Protein AF-A0AA35M688-F1 (afdb_monomer_lite)

Foldseek 3Di:
DDDDDDPPPPPDPDDDPPPDDDPDPPQDPLLEEAEDAEQVSLVSCLVRHQERNEEYEDEADYPDDHDNVNNPYYNYYYYYHHPDD

Organism: NCBI:txid1926264

Radius of gyration: 18.12 Å; chains: 1; bounding box: 58×44×28 Å

pLDDT: mean 71.7, std 17.99, range [37.47, 89.88]

Secondary structure (DSSP, 8-state):
------------SS-------SS------TTS-EEESSHHHHHHHHHH-SEE-S-EEEES---S----TT--EE-S-EEEE----

Sequence (85 aa):
MGRASVHASVSNRKGRCEIGSPAYALAIDCNGNFTITKESDAKDLRENCKIVGGDLIFGGDISENINLDGVEEVRGDWKHNPLSD

Structure (mmCIF, N/CA/C/O backbone):
data_AF-A0AA35M688-F1
#
_entry.id   AF-A0AA35M688-F1
#
loop_
_atom_site.group_PDB
_atom_site.id
_atom_site.type_symbol
_atom_site.label_atom_id
_atom_site.label_alt_id
_atom_site.label_comp_id
_atom_site.label_asym_id
_atom_site.label_entity_id
_atom_site.label_seq_id
_atom_site.pdbx_PDB_ins_code
_atom_site.Cartn_x
_atom_site.Cartn_y
_atom_site.Cartn_z
_atom_site.occupancy
_atom_site.B_iso_or_equiv
_atom_site.auth_seq_id
_atom_site.auth_comp_id
_atom_site.auth_asym_id
_atom_site.auth_atom_id
_atom_site.pdbx_PDB_model_num
ATOM 1 N N . MET A 1 1 ? -43.559 -28.216 -6.692 1.00 39.66 1 MET A N 1
ATOM 2 C CA . MET A 1 1 ? -42.838 -27.959 -7.961 1.00 39.66 1 MET A CA 1
ATOM 3 C C . MET A 1 1 ? -43.059 -26.484 -8.290 1.00 39.66 1 MET A C 1
ATOM 5 O O . MET A 1 1 ? -44.194 -26.113 -8.513 1.00 39.66 1 MET A O 1
ATOM 9 N N . GLY A 1 2 ? -42.138 -25.552 -8.066 1.00 49.59 2 GLY A N 1
ATOM 10 C CA . GLY A 1 2 ? -40.820 -25.446 -8.683 1.00 49.59 2 GLY A CA 1
ATOM 11 C C . GLY A 1 2 ? -40.909 -24.426 -9.822 1.00 49.59 2 GLY A C 1
ATOM 12 O O . GLY A 1 2 ? -41.567 -24.724 -10.811 1.00 49.59 2 GLY A O 1
ATOM 13 N N . ARG A 1 3 ? -40.294 -23.245 -9.652 1.00 46.81 3 ARG A N 1
ATOM 14 C CA . ARG A 1 3 ? -39.627 -22.425 -10.685 1.00 46.81 3 ARG A CA 1
ATOM 15 C C . ARG A 1 3 ? -39.063 -21.158 -10.037 1.00 46.81 3 ARG A C 1
ATOM 17 O O . ARG A 1 3 ? -39.798 -20.323 -9.526 1.00 46.81 3 ARG A O 1
ATOM 24 N N . ALA A 1 4 ? -37.736 -21.089 -10.025 1.00 51.38 4 ALA A N 1
ATOM 25 C CA . ALA A 1 4 ? -36.951 -19.949 -9.589 1.00 51.38 4 ALA A CA 1
ATOM 26 C C . ALA A 1 4 ? -37.154 -18.763 -10.543 1.00 51.38 4 ALA A C 1
ATOM 28 O O . ALA A 1 4 ? -37.104 -18.945 -11.761 1.00 51.38 4 ALA A O 1
ATOM 29 N N . SER A 1 5 ? -37.315 -17.560 -9.993 1.00 55.69 5 SER A N 1
ATOM 30 C CA . SER A 1 5 ? -37.073 -16.326 -10.739 1.00 55.69 5 SER A CA 1
ATOM 31 C C . SER A 1 5 ? -35.652 -15.874 -10.439 1.00 55.69 5 SER A C 1
ATOM 33 O O . SER A 1 5 ? -35.302 -15.549 -9.307 1.00 55.69 5 SER A O 1
ATOM 35 N N . VAL A 1 6 ? -34.823 -15.933 -11.474 1.00 45.66 6 VAL A N 1
ATOM 36 C CA . VAL A 1 6 ? -33.442 -15.463 -11.488 1.00 45.66 6 VAL A CA 1
ATOM 37 C C . VAL A 1 6 ? -33.413 -13.947 -11.304 1.00 45.66 6 VAL A C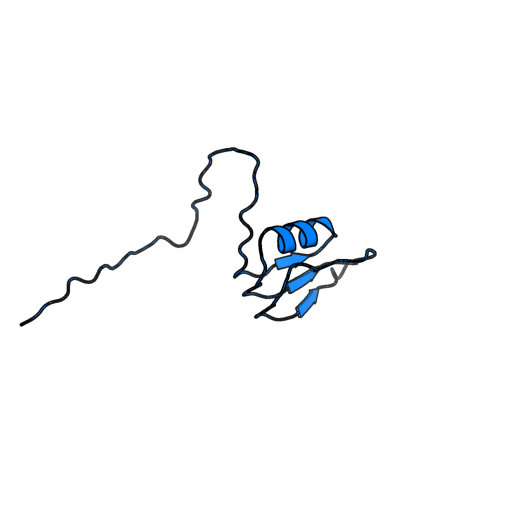 1
ATOM 39 O O . VAL A 1 6 ? -33.948 -13.199 -12.118 1.00 45.66 6 VAL A O 1
ATOM 42 N N . HIS A 1 7 ? -32.771 -13.486 -10.235 1.00 42.47 7 HIS A N 1
ATOM 43 C CA . HIS A 1 7 ? -32.383 -12.087 -10.102 1.00 42.47 7 HIS A CA 1
ATOM 44 C C . HIS A 1 7 ? -31.119 -11.893 -10.951 1.00 42.47 7 HIS A C 1
ATOM 46 O O . HIS A 1 7 ? -29.999 -12.091 -10.486 1.00 42.47 7 HIS A O 1
ATOM 52 N N . ALA A 1 8 ? -31.289 -11.585 -12.236 1.00 42.97 8 ALA A N 1
ATOM 53 C CA . ALA A 1 8 ? -30.186 -11.123 -13.065 1.00 42.97 8 ALA A CA 1
ATOM 54 C C . ALA A 1 8 ? -29.973 -9.633 -12.780 1.00 42.97 8 ALA A C 1
ATOM 56 O O . ALA A 1 8 ? -30.502 -8.770 -13.477 1.00 42.97 8 ALA A O 1
ATOM 57 N N . SER A 1 9 ? -29.211 -9.322 -11.732 1.00 53.44 9 SER A N 1
ATOM 58 C CA . SER A 1 9 ? -28.672 -7.978 -11.551 1.00 53.44 9 SER A CA 1
ATOM 59 C C . SER A 1 9 ? -27.599 -7.760 -12.614 1.00 53.44 9 SER A C 1
ATOM 61 O O . SER A 1 9 ? -26.421 -8.042 -12.398 1.00 53.44 9 SER A O 1
ATOM 63 N N . VAL A 1 10 ? -27.998 -7.270 -13.789 1.00 48.88 10 VAL A N 1
ATOM 64 C CA . VAL A 1 10 ? -27.069 -6.618 -14.718 1.00 48.88 10 VAL A CA 1
ATOM 65 C C . VAL A 1 10 ? -26.655 -5.302 -14.056 1.00 48.88 10 VAL A C 1
ATOM 67 O O . VAL A 1 10 ? -27.238 -4.252 -14.305 1.00 48.88 10 VAL A O 1
ATOM 70 N N . SER A 1 11 ? -25.685 -5.364 -13.139 1.00 46.97 11 SER A N 1
ATOM 71 C CA . SER A 1 11 ? -25.034 -4.166 -12.613 1.00 46.97 11 SER A CA 1
ATOM 72 C C 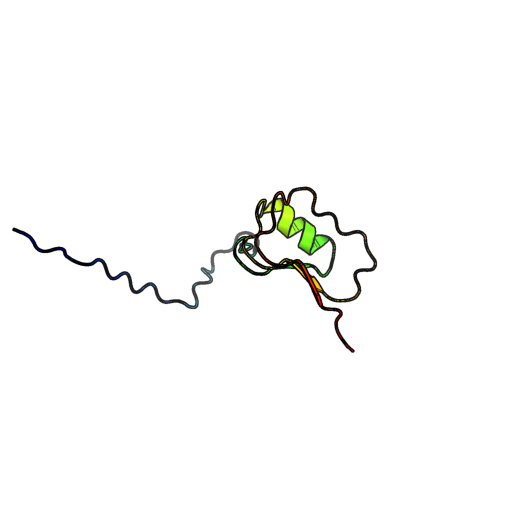. SER A 1 11 ? -23.969 -3.744 -13.618 1.00 46.97 11 SER A C 1
ATOM 74 O O . SER A 1 11 ? -22.976 -4.442 -13.841 1.00 46.97 11 SER A O 1
ATOM 76 N N . ASN A 1 12 ? -24.253 -2.637 -14.298 1.00 49.38 12 ASN A N 1
ATOM 77 C CA . ASN A 1 12 ? -23.417 -2.014 -15.310 1.00 49.38 12 ASN A CA 1
ATOM 78 C C . ASN A 1 12 ? -22.003 -1.744 -14.757 1.00 49.38 12 ASN A C 1
ATOM 80 O O . ASN A 1 12 ? -21.782 -0.826 -13.968 1.00 49.38 12 ASN A O 1
ATOM 84 N N . ARG A 1 13 ? -21.036 -2.561 -15.185 1.00 59.94 13 ARG A N 1
ATOM 85 C CA . ARG A 1 13 ? -19.599 -2.391 -14.947 1.00 59.94 13 ARG A CA 1
ATOM 86 C C . ARG A 1 13 ? -19.057 -1.225 -15.784 1.00 59.94 13 ARG A C 1
ATOM 88 O O . ARG A 1 13 ? -18.483 -1.464 -16.839 1.00 59.94 13 ARG A O 1
ATOM 95 N N . LYS A 1 14 ? -19.252 0.016 -15.328 1.00 55.97 14 LYS A N 1
ATOM 96 C CA . LYS A 1 14 ? -18.395 1.208 -15.546 1.00 55.97 14 LYS A CA 1
ATOM 97 C C . LYS A 1 14 ? -19.171 2.472 -15.172 1.00 55.97 14 LYS A C 1
ATOM 99 O O . LYS A 1 14 ? -20.231 2.728 -15.730 1.00 55.97 14 LYS A O 1
ATOM 104 N N . GLY A 1 15 ? -18.574 3.304 -14.319 1.00 48.31 15 GLY A N 1
ATOM 105 C CA . GLY A 1 15 ? -18.867 4.739 -14.295 1.00 48.31 15 GLY A CA 1
ATOM 106 C C . GLY A 1 15 ? -19.918 5.216 -13.297 1.00 48.31 15 GLY A C 1
ATOM 107 O O . GLY A 1 15 ? -20.859 5.894 -13.692 1.00 48.31 15 GLY A O 1
ATOM 108 N N . ARG A 1 16 ? -19.724 4.958 -12.000 1.00 39.50 16 ARG A N 1
ATOM 109 C CA . ARG A 1 16 ? -20.429 5.713 -10.955 1.00 39.50 16 ARG A CA 1
ATOM 110 C C . ARG A 1 16 ? -19.433 6.303 -9.960 1.00 39.50 16 ARG A C 1
ATOM 112 O O . ARG A 1 16 ? -19.302 5.832 -8.839 1.00 39.50 16 ARG A O 1
ATOM 119 N N . CYS A 1 17 ? -18.717 7.336 -10.400 1.00 43.19 17 CYS A N 1
ATOM 120 C CA . CYS A 1 17 ? -18.205 8.337 -9.472 1.00 43.19 17 CYS A CA 1
ATOM 121 C C . CYS A 1 17 ? -19.416 9.184 -9.052 1.00 43.19 17 CYS A C 1
ATOM 123 O O . CYS A 1 17 ? -19.855 10.053 -9.802 1.00 43.19 17 CYS A O 1
ATOM 125 N N . GLU A 1 18 ? -20.025 8.856 -7.913 1.00 47.09 18 GLU A N 1
ATOM 126 C CA . GLU A 1 18 ? -21.076 9.666 -7.287 1.00 47.09 18 GLU A CA 1
ATOM 127 C C . GLU A 1 18 ? -20.463 11.001 -6.841 1.00 47.09 18 GLU A C 1
ATOM 129 O O . GLU A 1 18 ? -19.597 11.033 -5.969 1.00 47.09 18 GLU A O 1
ATOM 134 N N . ILE A 1 19 ? -20.890 12.107 -7.452 1.00 52.47 19 ILE A N 1
ATOM 135 C CA . ILE A 1 19 ? -20.426 13.456 -7.118 1.00 52.47 19 ILE A CA 1
ATOM 136 C C . ILE A 1 19 ? -21.222 13.948 -5.905 1.00 52.47 19 ILE A C 1
ATOM 138 O O . ILE A 1 19 ? -22.310 14.503 -6.039 1.00 52.47 19 ILE A O 1
ATOM 142 N N . GLY A 1 20 ? -20.674 13.733 -4.714 1.00 37.47 20 GLY A N 1
ATOM 143 C CA . GLY A 1 20 ? -21.105 14.365 -3.473 1.00 37.47 20 GLY A CA 1
ATOM 144 C C . GLY A 1 20 ? -19.868 14.691 -2.651 1.00 37.47 20 GLY A C 1
ATOM 145 O O . GLY A 1 20 ? -19.307 13.804 -2.024 1.00 37.47 20 GLY A O 1
ATOM 146 N N . SER A 1 21 ? -19.407 15.941 -2.699 1.00 52.88 21 SER A N 1
ATOM 147 C CA . SER A 1 21 ? -18.231 16.392 -1.950 1.00 52.88 21 SER A CA 1
ATOM 148 C C . SER A 1 21 ? -18.516 16.393 -0.444 1.00 52.88 21 SER A C 1
ATOM 150 O O . SER A 1 21 ? -19.294 17.219 0.036 1.00 52.88 21 SER A O 1
ATOM 152 N N . PRO A 1 22 ? -17.820 15.535 0.311 1.00 39.56 22 PRO A N 1
ATOM 153 C CA . PRO A 1 22 ? -16.943 16.037 1.358 1.00 39.56 22 PRO A CA 1
ATOM 154 C C . PRO A 1 22 ? -15.542 15.452 1.140 1.00 39.56 22 PRO A C 1
ATOM 156 O O . PRO A 1 22 ? -15.403 14.241 1.110 1.00 39.56 22 PRO A O 1
ATOM 159 N N . ALA A 1 23 ? -14.540 16.320 0.933 1.00 41.31 23 ALA A N 1
ATOM 160 C CA . ALA A 1 23 ? -13.106 16.006 0.819 1.00 41.31 23 ALA A CA 1
ATOM 161 C C . ALA A 1 23 ? -12.794 14.656 0.142 1.00 41.31 23 ALA A C 1
ATOM 163 O O . ALA A 1 23 ? -12.752 13.642 0.822 1.00 41.31 23 ALA A O 1
ATOM 164 N N . TYR A 1 24 ? -12.578 14.656 -1.181 1.00 40.03 24 TYR A N 1
ATOM 165 C CA . TYR A 1 24 ? -12.246 13.484 -2.007 1.00 40.03 24 TYR A CA 1
ATOM 166 C C . TYR A 1 24 ? -11.182 12.561 -1.374 1.00 40.03 24 TYR A C 1
ATOM 168 O O . TYR A 1 24 ? -10.007 12.618 -1.722 1.00 40.03 24 TYR A O 1
ATOM 176 N N . ALA A 1 25 ? -11.603 11.666 -0.487 1.00 45.34 25 ALA A N 1
ATOM 177 C CA . ALA A 1 25 ? -10.931 10.414 -0.236 1.00 45.34 25 ALA A CA 1
ATOM 178 C C . ALA A 1 25 ? -11.282 9.561 -1.451 1.00 45.34 25 ALA A C 1
ATOM 180 O O . ALA A 1 25 ? -12.417 9.095 -1.589 1.00 45.34 25 ALA A O 1
ATOM 181 N N . LEU A 1 26 ? -10.350 9.447 -2.398 1.00 52.16 26 LEU A N 1
ATOM 182 C CA . LEU A 1 26 ? -10.437 8.408 -3.414 1.00 52.16 26 LEU A CA 1
ATOM 183 C C . LEU A 1 26 ? -10.578 7.101 -2.638 1.00 52.16 26 LEU A C 1
ATOM 185 O O . LEU A 1 26 ? -9.652 6.723 -1.929 1.00 52.16 26 LEU A O 1
ATOM 189 N N . ALA A 1 27 ? -11.761 6.484 -2.680 1.00 59.34 27 ALA A N 1
ATOM 190 C CA . ALA A 1 27 ? -11.990 5.220 -2.002 1.00 59.34 27 ALA A CA 1
ATOM 191 C C . ALA A 1 27 ? -10.949 4.235 -2.537 1.00 59.34 27 ALA A C 1
ATOM 193 O O . ALA A 1 27 ? -11.002 3.854 -3.708 1.00 59.34 27 ALA A O 1
ATOM 194 N N . ILE A 1 28 ? -9.955 3.917 -1.709 1.00 72.00 28 ILE A N 1
ATOM 195 C CA . ILE A 1 28 ? -8.864 3.042 -2.109 1.00 72.00 28 ILE A CA 1
ATOM 196 C C . ILE A 1 28 ? -9.465 1.657 -2.284 1.00 72.00 28 ILE A C 1
ATOM 198 O O . ILE A 1 28 ? -10.029 1.088 -1.348 1.00 72.00 28 ILE A O 1
ATOM 202 N N . ASP A 1 29 ? -9.381 1.125 -3.501 1.00 80.62 29 ASP A N 1
ATOM 203 C CA . ASP A 1 29 ? -9.809 -0.239 -3.764 1.00 80.62 29 ASP A CA 1
ATOM 204 C C . ASP A 1 29 ? -8.756 -1.198 -3.216 1.00 80.62 29 ASP A C 1
ATOM 206 O O . ASP A 1 29 ? -7.791 -1.546 -3.893 1.00 80.62 29 ASP A O 1
ATOM 210 N N . CYS A 1 30 ? -8.949 -1.636 -1.973 1.00 84.12 30 CYS A N 1
ATOM 211 C CA . CYS A 1 30 ? -8.031 -2.568 -1.328 1.00 84.12 30 CYS A CA 1
ATOM 212 C C . CYS A 1 30 ? -7.944 -3.912 -2.058 1.00 84.12 30 CYS A C 1
ATOM 214 O O . CYS A 1 30 ? -6.989 -4.636 -1.838 1.00 84.12 30 CYS A O 1
ATOM 216 N N . ASN A 1 31 ? -8.910 -4.276 -2.912 1.00 83.38 31 ASN A N 1
ATOM 217 C CA . ASN A 1 31 ? -8.849 -5.509 -3.706 1.00 83.38 31 ASN A CA 1
ATOM 218 C C . ASN A 1 31 ? -8.129 -5.337 -5.054 1.00 83.38 31 ASN A C 1
ATOM 220 O O . ASN A 1 31 ? -7.894 -6.330 -5.744 1.00 83.38 31 ASN A O 1
ATOM 224 N N . GLY A 1 32 ? -7.807 -4.101 -5.429 1.00 83.06 32 GLY A N 1
ATOM 225 C CA . GLY A 1 32 ? -7.159 -3.745 -6.680 1.00 83.06 32 GLY A CA 1
ATOM 226 C C . GLY A 1 32 ? -5.639 -3.729 -6.572 1.00 83.06 32 GLY A C 1
ATOM 227 O O . GLY A 1 32 ? -5.056 -4.016 -5.527 1.00 83.06 32 GLY A O 1
ATOM 228 N N . ASN A 1 33 ? -4.990 -3.397 -7.687 1.00 85.06 33 ASN A N 1
ATOM 229 C CA . ASN A 1 33 ? -3.562 -3.111 -7.693 1.00 85.06 33 ASN A CA 1
ATOM 230 C C . ASN A 1 33 ? -3.303 -1.702 -7.148 1.00 85.06 33 ASN A C 1
ATOM 232 O O . ASN A 1 33 ? -4.033 -0.759 -7.451 1.00 85.06 33 ASN A O 1
ATOM 236 N N . PHE A 1 34 ? -2.256 -1.565 -6.340 1.00 86.00 34 PHE A N 1
ATOM 237 C CA . PHE A 1 34 ? -1.902 -0.307 -5.700 1.00 86.00 34 PHE A CA 1
ATOM 238 C C . PHE A 1 34 ? -0.464 0.064 -6.033 1.00 86.00 34 PHE A C 1
ATOM 240 O O . PHE A 1 34 ? 0.450 -0.736 -5.830 1.00 86.00 34 PHE A O 1
ATOM 247 N N . THR A 1 35 ? -0.263 1.282 -6.531 1.00 88.56 35 THR A N 1
ATOM 248 C CA . THR A 1 35 ? 1.065 1.787 -6.878 1.00 88.56 35 THR A CA 1
ATOM 249 C C . THR A 1 35 ? 1.524 2.801 -5.841 1.00 88.56 35 THR A C 1
ATOM 251 O O . THR A 1 35 ? 0.871 3.823 -5.652 1.00 88.56 35 THR A O 1
ATOM 254 N N . ILE A 1 36 ? 2.659 2.537 -5.201 1.00 87.12 36 ILE A N 1
ATOM 255 C CA . ILE A 1 36 ? 3.315 3.437 -4.255 1.00 87.12 36 ILE A CA 1
ATOM 256 C C . ILE A 1 36 ? 4.460 4.138 -4.975 1.00 87.12 36 ILE A C 1
ATOM 258 O O . ILE A 1 36 ? 5.382 3.479 -5.453 1.00 87.12 36 ILE A O 1
ATOM 262 N N . THR A 1 37 ? 4.419 5.468 -5.023 1.00 86.81 37 THR A N 1
ATOM 263 C CA . THR A 1 37 ? 5.503 6.296 -5.582 1.00 86.81 37 THR A CA 1
ATOM 264 C C . THR A 1 37 ? 6.175 7.194 -4.543 1.00 86.81 37 THR A C 1
ATOM 266 O O . THR A 1 37 ? 7.262 7.707 -4.783 1.00 86.81 37 THR A O 1
ATOM 269 N N . LYS A 1 38 ? 5.537 7.380 -3.383 1.00 86.25 38 LYS A N 1
ATOM 270 C CA . LYS A 1 38 ? 5.958 8.271 -2.289 1.00 86.25 38 LYS A CA 1
ATOM 271 C C . LYS A 1 38 ? 5.304 7.846 -0.974 1.00 86.25 38 LYS A C 1
ATOM 273 O O . LYS A 1 38 ? 4.315 7.107 -0.988 1.00 86.25 38 LYS A O 1
ATOM 278 N N . GLU A 1 39 ? 5.798 8.343 0.160 1.00 85.38 39 GLU A N 1
ATOM 279 C CA . GLU A 1 39 ? 5.277 7.976 1.485 1.00 85.38 39 GLU A CA 1
ATOM 280 C C . GLU A 1 39 ? 3.779 8.276 1.632 1.00 85.38 39 GLU A C 1
ATOM 282 O O . GLU A 1 39 ? 3.064 7.500 2.264 1.00 85.38 39 GLU A O 1
ATOM 287 N N . SER A 1 40 ? 3.265 9.344 1.007 1.00 84.81 40 SER A N 1
ATOM 288 C CA . SER A 1 40 ? 1.834 9.668 1.092 1.00 84.81 40 SER A CA 1
ATOM 289 C C . SER A 1 40 ? 0.944 8.553 0.541 1.00 84.81 40 SER A C 1
ATOM 291 O O . SER A 1 40 ? -0.086 8.265 1.136 1.00 84.81 40 SER A O 1
ATOM 293 N N . ASP A 1 41 ? 1.363 7.881 -0.536 1.00 85.94 41 ASP A N 1
ATOM 294 C CA . ASP A 1 41 ? 0.572 6.805 -1.147 1.00 85.94 41 ASP A CA 1
ATOM 295 C C . ASP A 1 41 ? 0.524 5.585 -0.215 1.00 85.94 41 ASP A C 1
ATOM 297 O O . ASP A 1 41 ? -0.516 4.959 -0.023 1.00 85.94 41 ASP A O 1
ATOM 301 N N . ALA A 1 42 ? 1.653 5.269 0.425 1.00 85.31 42 ALA A N 1
ATOM 302 C CA . ALA A 1 42 ? 1.723 4.214 1.429 1.00 85.31 42 ALA A CA 1
ATOM 303 C C . ALA A 1 42 ? 0.938 4.566 2.698 1.00 85.31 42 ALA A C 1
ATOM 305 O O . ALA A 1 42 ? 0.322 3.686 3.302 1.00 85.31 42 ALA A O 1
ATOM 306 N N . LYS A 1 43 ? 0.919 5.849 3.087 1.00 86.69 43 LYS A N 1
ATOM 307 C CA . LYS A 1 43 ? 0.085 6.341 4.185 1.00 86.69 43 LYS A CA 1
ATOM 308 C C . LYS A 1 43 ? -1.397 6.136 3.879 1.00 86.69 43 LYS A C 1
ATOM 310 O O . LYS A 1 43 ? -2.114 5.600 4.720 1.00 86.69 43 LYS A O 1
ATOM 315 N N . ASP A 1 44 ? -1.825 6.528 2.689 1.00 83.88 44 ASP A N 1
ATOM 316 C CA . ASP A 1 44 ? -3.201 6.357 2.247 1.00 83.88 44 ASP A CA 1
ATOM 317 C C . ASP A 1 44 ? -3.578 4.864 2.256 1.00 83.88 44 ASP A C 1
ATOM 319 O O . ASP A 1 44 ? -4.630 4.490 2.784 1.00 83.88 44 ASP A O 1
ATOM 323 N N . LEU A 1 45 ? -2.681 3.987 1.787 1.00 84.69 45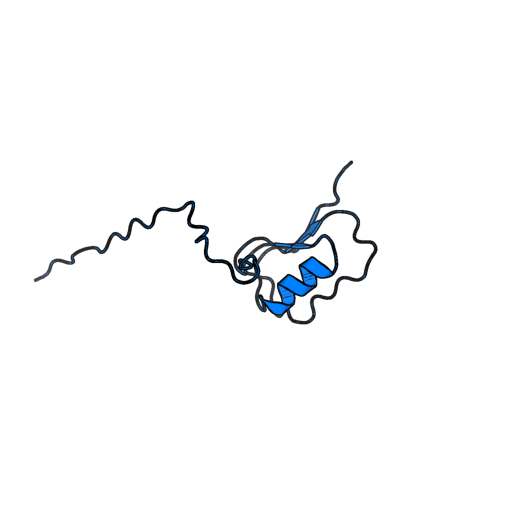 LEU A N 1
ATOM 324 C CA . LEU A 1 45 ? -2.884 2.539 1.817 1.00 84.69 45 LEU A CA 1
ATOM 325 C C . LEU A 1 45 ? -3.058 1.994 3.240 1.00 84.69 45 LEU A C 1
ATOM 327 O O . LEU A 1 45 ? -4.044 1.310 3.491 1.00 84.69 45 LEU A O 1
ATOM 331 N N . ARG A 1 46 ? -2.161 2.303 4.185 1.00 85.44 46 ARG A N 1
ATOM 332 C CA . ARG A 1 46 ? -2.254 1.780 5.567 1.00 85.44 46 ARG A CA 1
ATOM 333 C C . ARG A 1 46 ? -3.465 2.315 6.341 1.00 85.44 46 ARG A C 1
ATOM 335 O O . ARG A 1 46 ? -3.960 1.635 7.234 1.00 85.44 46 ARG A O 1
ATOM 342 N N . GLU A 1 47 ? -3.942 3.521 6.024 1.00 85.06 47 GLU A N 1
ATOM 343 C CA . GLU A 1 47 ? -5.114 4.115 6.686 1.00 85.06 47 GLU A CA 1
ATOM 344 C C . GLU A 1 47 ? -6.432 3.492 6.198 1.00 85.06 47 GLU A C 1
ATOM 346 O O . GLU A 1 47 ? -7.406 3.453 6.951 1.00 85.06 47 GLU A O 1
ATOM 351 N N . ASN A 1 48 ? -6.461 2.966 4.969 1.00 83.50 48 ASN A N 1
ATOM 352 C CA . ASN A 1 48 ? -7.682 2.447 4.345 1.00 83.50 48 ASN A CA 1
ATOM 353 C C . ASN A 1 48 ? -7.695 0.917 4.178 1.00 83.50 48 ASN A C 1
ATOM 355 O O . ASN A 1 48 ? -8.765 0.309 4.201 1.00 83.50 48 ASN A O 1
ATOM 359 N N . CYS A 1 49 ? -6.531 0.281 4.034 1.00 83.94 49 CYS A N 1
ATOM 360 C CA . CYS A 1 49 ? -6.389 -1.122 3.659 1.00 83.94 49 CYS A CA 1
ATOM 361 C C . CYS A 1 49 ? -5.435 -1.869 4.593 1.00 83.94 49 CYS A C 1
ATOM 363 O O . CYS A 1 49 ? -4.226 -1.661 4.579 1.00 83.94 49 CYS A O 1
ATOM 365 N N . LYS A 1 50 ? -5.984 -2.832 5.340 1.00 86.81 50 LYS A N 1
ATOM 366 C CA . LYS A 1 50 ? -5.179 -3.821 6.075 1.00 86.81 50 LYS A CA 1
ATOM 367 C C . LYS A 1 50 ? -4.735 -4.986 5.199 1.00 86.81 50 LYS A C 1
ATOM 369 O O . LYS A 1 50 ? -3.665 -5.541 5.399 1.00 86.81 50 LYS A O 1
ATOM 374 N N . ILE A 1 51 ? -5.572 -5.368 4.238 1.00 85.38 51 ILE A N 1
ATOM 375 C CA . ILE A 1 51 ? -5.319 -6.478 3.322 1.00 85.38 51 ILE A CA 1
ATOM 376 C C . ILE A 1 51 ? -5.406 -5.928 1.905 1.00 85.38 51 ILE A C 1
ATOM 378 O O . ILE A 1 51 ? -6.450 -5.397 1.521 1.00 85.38 51 ILE A O 1
ATOM 382 N N . VAL A 1 52 ? -4.331 -6.072 1.137 1.00 86.69 52 VAL A N 1
ATOM 383 C CA . VAL A 1 52 ? -4.286 -5.730 -0.286 1.00 86.69 52 VAL A CA 1
ATOM 384 C C . VAL A 1 52 ? -4.592 -6.990 -1.087 1.00 86.69 52 VAL A C 1
ATOM 386 O O . VAL A 1 52 ? -3.834 -7.951 -1.064 1.00 86.69 52 VAL A O 1
ATOM 389 N N . GLY A 1 53 ? -5.733 -7.028 -1.764 1.00 85.50 53 GLY A N 1
ATOM 390 C CA . GLY A 1 53 ? -6.172 -8.151 -2.586 1.00 85.50 53 GLY A CA 1
ATOM 391 C C . GLY A 1 53 ? -5.437 -8.264 -3.923 1.00 85.50 53 GLY A C 1
ATOM 392 O O . GLY A 1 53 ? -5.354 -9.368 -4.457 1.00 85.50 53 GLY A O 1
ATOM 393 N N . GLY A 1 54 ? -4.911 -7.155 -4.449 1.00 86.31 54 GLY A N 1
ATOM 394 C CA . GLY A 1 54 ? -4.158 -7.117 -5.701 1.00 86.31 54 GLY A CA 1
ATOM 395 C C . GLY A 1 54 ? -2.658 -6.903 -5.507 1.00 86.31 54 GLY A C 1
ATOM 396 O O . GLY A 1 54 ? -2.111 -7.101 -4.422 1.00 86.31 54 GLY A O 1
ATOM 397 N N . ASP A 1 55 ? -1.993 -6.531 -6.600 1.00 87.69 55 ASP A N 1
ATOM 398 C CA . ASP A 1 55 ? -0.542 -6.340 -6.630 1.00 87.69 55 ASP A CA 1
ATOM 399 C C . ASP A 1 55 ? -0.129 -5.041 -5.937 1.00 87.69 55 ASP A C 1
ATOM 401 O O . ASP A 1 55 ? -0.751 -3.994 -6.140 1.00 87.69 55 ASP A O 1
ATOM 405 N N . LEU A 1 56 ? 0.977 -5.095 -5.198 1.00 88.25 56 LEU A N 1
ATOM 406 C CA . LEU A 1 56 ? 1.638 -3.926 -4.637 1.00 88.25 56 LEU A CA 1
ATOM 407 C C . LEU A 1 56 ? 2.808 -3.535 -5.545 1.00 88.25 56 LEU A C 1
ATOM 409 O O . LEU A 1 56 ? 3.770 -4.291 -5.697 1.00 88.25 56 LEU A O 1
ATOM 413 N N . ILE A 1 57 ? 2.722 -2.365 -6.170 1.00 89.19 57 ILE A N 1
ATOM 414 C CA . ILE A 1 57 ? 3.680 -1.905 -7.175 1.00 89.19 57 ILE A CA 1
ATOM 415 C C . ILE A 1 57 ? 4.444 -0.709 -6.616 1.00 89.19 57 ILE A C 1
ATOM 417 O O . ILE A 1 57 ? 3.874 0.345 -6.375 1.00 89.19 57 ILE A O 1
ATOM 421 N N . PHE A 1 58 ? 5.751 -0.833 -6.455 1.00 87.81 58 PHE A N 1
ATOM 422 C CA . PHE A 1 58 ? 6.625 0.292 -6.147 1.00 87.81 58 PHE A CA 1
ATOM 423 C C . PHE A 1 58 ? 7.059 0.936 -7.462 1.00 87.81 58 PHE A C 1
ATOM 425 O O . PHE A 1 58 ? 7.700 0.284 -8.291 1.00 87.81 58 PHE A O 1
ATOM 432 N N . GLY A 1 59 ? 6.621 2.171 -7.695 1.00 85.25 59 GLY A N 1
ATOM 433 C CA . GLY A 1 59 ? 6.833 2.890 -8.945 1.00 85.25 59 GLY A CA 1
ATOM 434 C C . GLY A 1 59 ? 7.916 3.959 -8.833 1.00 85.25 59 GLY A C 1
ATOM 435 O O . GLY A 1 59 ? 7.901 4.750 -7.893 1.00 85.25 59 GLY A O 1
ATOM 436 N N . GLY A 1 60 ? 8.786 4.030 -9.845 1.00 81.19 60 GLY A N 1
ATOM 437 C CA . GLY A 1 60 ? 9.832 5.056 -9.939 1.00 81.19 60 GLY A CA 1
ATOM 438 C C . GLY A 1 60 ? 10.996 4.851 -8.966 1.00 81.19 60 GLY A C 1
ATOM 439 O O . GLY A 1 60 ? 11.156 3.778 -8.390 1.00 81.19 60 GLY A O 1
ATOM 440 N N . ASP A 1 61 ? 11.818 5.888 -8.804 1.00 78.00 61 ASP A N 1
ATOM 441 C CA . ASP A 1 61 ? 12.937 5.894 -7.861 1.00 78.00 61 ASP A CA 1
ATOM 442 C C . AS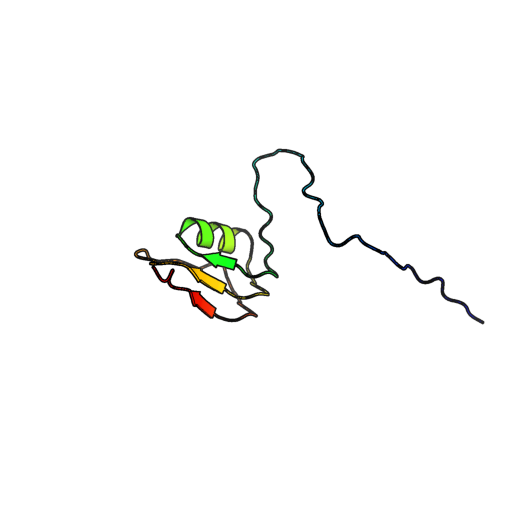P A 1 61 ? 12.472 6.363 -6.482 1.00 78.00 61 ASP A C 1
ATOM 444 O O . ASP A 1 61 ? 12.424 7.555 -6.169 1.00 78.00 61 ASP A O 1
ATOM 448 N N . ILE A 1 62 ? 12.128 5.400 -5.636 1.00 77.38 62 ILE A N 1
ATOM 449 C CA . ILE A 1 62 ? 11.792 5.657 -4.240 1.00 77.38 62 ILE A CA 1
ATOM 450 C C . ILE A 1 62 ? 13.099 5.891 -3.471 1.00 77.38 62 ILE A C 1
ATOM 452 O O . ILE A 1 62 ? 13.769 4.956 -3.039 1.00 77.38 62 ILE A O 1
ATOM 456 N N . SER A 1 63 ? 13.476 7.160 -3.307 1.00 79.44 63 SER A N 1
ATOM 457 C CA . SER A 1 63 ? 14.662 7.565 -2.532 1.00 79.44 63 SER A CA 1
ATOM 458 C C . SER A 1 63 ? 14.386 7.706 -1.024 1.00 79.44 63 SER A C 1
ATOM 460 O O . SER A 1 63 ? 15.290 8.048 -0.258 1.00 79.44 63 SER A O 1
ATOM 462 N N . GLU A 1 64 ? 13.145 7.481 -0.594 1.00 80.62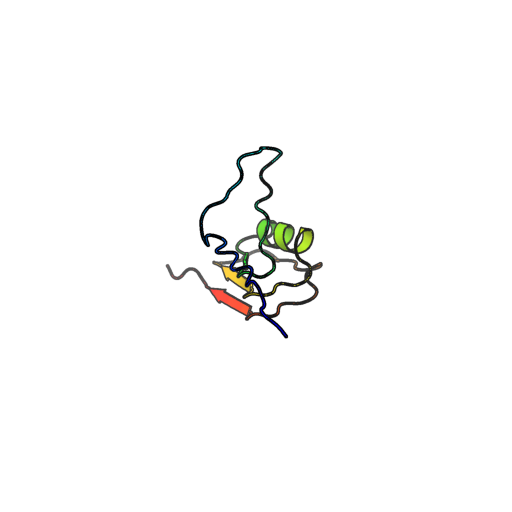 64 GLU A N 1
ATOM 463 C CA . GLU A 1 64 ? 12.665 7.650 0.780 1.00 80.62 64 GLU A CA 1
ATOM 464 C C . GLU A 1 64 ? 12.221 6.317 1.401 1.00 80.62 64 GLU A C 1
ATOM 466 O O . GLU A 1 64 ? 11.951 5.339 0.709 1.00 80.62 64 GLU A O 1
ATOM 471 N N . ASN A 1 65 ? 12.146 6.253 2.731 1.00 83.88 65 ASN A N 1
ATOM 472 C CA . ASN A 1 65 ? 11.749 5.023 3.406 1.00 83.88 65 ASN A CA 1
ATOM 473 C C . ASN A 1 65 ? 10.221 4.889 3.444 1.00 83.88 65 ASN A C 1
ATOM 475 O O . ASN A 1 65 ? 9.551 5.581 4.209 1.00 83.88 65 ASN A O 1
ATOM 479 N N . ILE A 1 66 ? 9.678 3.949 2.675 1.00 84.50 66 ILE A N 1
ATOM 480 C CA . ILE A 1 66 ? 8.243 3.661 2.651 1.00 84.50 66 ILE A CA 1
ATOM 481 C C . ILE A 1 66 ? 7.875 2.721 3.797 1.00 84.50 66 ILE A C 1
ATOM 483 O O . ILE A 1 66 ? 8.349 1.588 3.860 1.00 84.50 66 ILE A O 1
ATOM 487 N N . ASN A 1 67 ? 7.002 3.182 4.693 1.00 84.69 67 ASN A N 1
ATOM 488 C CA . ASN A 1 67 ? 6.480 2.364 5.780 1.00 84.69 67 ASN A CA 1
ATOM 489 C C . ASN A 1 67 ? 5.081 1.822 5.448 1.00 84.69 67 ASN A C 1
ATOM 491 O O . ASN A 1 67 ? 4.160 2.599 5.198 1.00 84.69 67 ASN A O 1
ATOM 495 N N . LEU A 1 68 ? 4.926 0.500 5.519 1.00 85.94 68 LEU A N 1
ATOM 496 C CA . LEU A 1 68 ? 3.661 -0.216 5.326 1.00 85.94 68 LEU A CA 1
ATOM 497 C C . LEU A 1 68 ? 3.085 -0.770 6.632 1.00 85.94 68 LEU A C 1
ATOM 499 O O . LEU A 1 68 ? 2.215 -1.633 6.597 1.00 85.94 68 LEU A O 1
ATOM 503 N N . ASP A 1 69 ? 3.555 -0.281 7.781 1.00 84.88 69 ASP A N 1
ATOM 504 C CA . ASP A 1 69 ? 2.996 -0.612 9.091 1.00 84.88 69 ASP A CA 1
ATOM 505 C C . ASP A 1 69 ? 1.498 -0.264 9.120 1.00 84.88 69 ASP A C 1
ATOM 507 O O . ASP A 1 69 ? 1.105 0.902 9.029 1.00 84.88 69 ASP A O 1
ATOM 511 N N . GLY A 1 70 ? 0.668 -1.308 9.139 1.00 82.00 70 GLY A N 1
ATOM 512 C CA . GLY A 1 70 ? -0.786 -1.240 8.972 1.00 82.00 70 GLY A CA 1
ATOM 513 C C . GLY A 1 70 ? -1.322 -2.145 7.858 1.00 82.00 70 GLY A C 1
ATOM 514 O O . GLY A 1 70 ? -2.462 -2.597 7.951 1.00 82.00 70 GLY A O 1
ATOM 515 N N . VAL A 1 71 ? -0.495 -2.480 6.862 1.00 85.94 71 VAL A N 1
ATOM 516 C CA . VAL A 1 71 ? -0.785 -3.536 5.885 1.00 85.94 71 VAL A CA 1
ATOM 517 C C . VAL A 1 71 ? -0.362 -4.876 6.487 1.00 85.94 71 VAL A C 1
ATOM 519 O O . VAL A 1 71 ? 0.819 -5.155 6.669 1.00 85.94 71 VAL A O 1
ATOM 522 N N . GLU A 1 72 ? -1.345 -5.701 6.825 1.00 89.06 72 GLU A N 1
ATOM 523 C CA . GLU A 1 72 ? -1.174 -7.024 7.428 1.00 89.06 72 GLU A CA 1
ATOM 524 C C . GLU A 1 72 ? -0.904 -8.103 6.368 1.00 89.06 72 GLU A C 1
ATOM 526 O O . GLU A 1 72 ? -0.185 -9.065 6.635 1.00 89.06 72 GLU A O 1
ATOM 531 N N . GLU A 1 73 ? -1.471 -7.958 5.165 1.00 85.56 73 GLU A N 1
ATOM 532 C CA . GLU A 1 73 ? -1.381 -8.968 4.106 1.00 85.56 73 GLU A CA 1
ATOM 533 C C . GLU A 1 73 ? -1.449 -8.342 2.706 1.00 85.56 73 GLU A C 1
ATOM 535 O O . GLU A 1 73 ? -2.240 -7.435 2.450 1.00 85.56 73 GLU A O 1
ATOM 540 N N . VAL A 1 74 ? -0.659 -8.880 1.775 1.00 87.38 74 VAL A N 1
ATOM 541 C CA . VAL A 1 74 ? -0.766 -8.617 0.333 1.00 87.38 74 VAL A CA 1
ATOM 542 C C . VAL A 1 74 ? -0.988 -9.958 -0.360 1.00 87.38 74 VAL A C 1
ATOM 544 O O . VAL A 1 74 ? -0.161 -10.859 -0.246 1.00 87.38 74 VAL A O 1
ATOM 547 N N . ARG A 1 75 ? -2.127 -10.103 -1.037 1.00 89.88 75 ARG A N 1
ATOM 548 C CA . ARG A 1 75 ? -2.549 -11.326 -1.735 1.00 89.88 75 ARG A CA 1
ATOM 549 C C . ARG A 1 75 ? -2.087 -11.383 -3.184 1.00 89.88 75 ARG A C 1
ATOM 551 O O . ARG A 1 75 ? -2.061 -12.474 -3.749 1.00 89.88 75 ARG A O 1
ATOM 558 N N . GLY A 1 76 ? -1.787 -10.234 -3.784 1.00 87.56 76 GLY A N 1
ATOM 559 C CA . GLY A 1 76 ? -1.158 -10.165 -5.097 1.00 87.56 76 GLY A CA 1
ATOM 560 C C . GLY A 1 76 ? 0.364 -10.210 -5.021 1.00 87.56 76 GLY A C 1
ATOM 561 O O . GLY A 1 76 ? 0.960 -10.525 -3.989 1.00 87.56 76 GLY A O 1
ATOM 562 N N . ASP A 1 77 ? 0.994 -9.870 -6.138 1.00 88.75 77 ASP A N 1
ATOM 563 C CA . ASP A 1 77 ? 2.444 -9.858 -6.271 1.00 88.75 77 ASP A CA 1
ATOM 564 C C . ASP A 1 77 ? 3.063 -8.538 -5.804 1.00 88.75 77 ASP A C 1
ATOM 566 O O . ASP A 1 77 ? 2.462 -7.465 -5.883 1.00 88.75 77 ASP A O 1
ATOM 570 N N . TRP A 1 78 ? 4.325 -8.618 -5.388 1.00 88.12 78 TRP A N 1
ATOM 571 C CA . TRP A 1 78 ? 5.155 -7.458 -5.083 1.00 88.12 78 TRP A CA 1
ATOM 572 C C . TRP A 1 78 ? 5.983 -7.129 -6.316 1.00 88.12 78 TRP A C 1
ATOM 574 O O . TRP A 1 78 ? 6.830 -7.916 -6.743 1.00 88.12 78 TRP A O 1
ATOM 584 N N . LYS A 1 79 ? 5.722 -5.971 -6.916 1.00 87.19 79 LYS A N 1
ATOM 585 C CA . LYS A 1 79 ? 6.359 -5.541 -8.160 1.00 87.19 79 LYS A CA 1
ATOM 586 C C . LYS A 1 79 ? 7.147 -4.270 -7.917 1.00 87.19 79 LYS A C 1
ATOM 588 O O . LYS A 1 79 ? 6.684 -3.358 -7.243 1.00 87.19 79 LY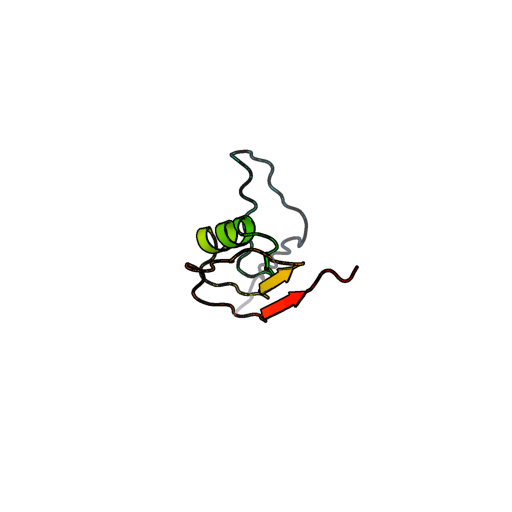S A O 1
ATOM 593 N N . HIS A 1 80 ? 8.324 -4.193 -8.517 1.00 83.75 80 HIS A N 1
ATOM 594 C CA . HIS A 1 80 ? 9.040 -2.938 -8.675 1.00 83.75 80 HIS A CA 1
ATOM 595 C C . HIS A 1 80 ? 8.964 -2.570 -10.151 1.00 83.75 80 HIS A C 1
ATOM 597 O O . HIS A 1 80 ? 9.444 -3.322 -11.000 1.00 83.75 80 HIS A O 1
ATOM 603 N N . ASN A 1 81 ? 8.308 -1.454 -10.454 1.00 79.12 81 ASN A N 1
ATOM 604 C CA . ASN A 1 81 ? 8.263 -0.894 -11.793 1.00 79.12 81 ASN A CA 1
ATOM 605 C C . ASN A 1 81 ? 9.110 0.382 -11.794 1.00 79.12 81 ASN A C 1
ATOM 607 O O . ASN A 1 81 ? 8.555 1.477 -11.621 1.00 79.12 81 ASN A O 1
ATOM 611 N N . PRO A 1 82 ? 10.443 0.255 -11.952 1.00 63.09 82 PRO A N 1
ATOM 612 C CA . PRO A 1 82 ? 11.271 1.428 -12.149 1.00 63.09 82 PRO A CA 1
ATOM 613 C C . PRO A 1 82 ? 10.754 2.108 -13.414 1.00 63.09 82 PRO A C 1
ATOM 615 O O . PRO A 1 82 ? 10.585 1.452 -14.448 1.00 63.09 82 PRO A O 1
ATOM 618 N N . LEU A 1 83 ? 10.420 3.395 -13.318 1.00 57.84 83 LEU A N 1
ATOM 619 C CA . LEU A 1 83 ? 10.090 4.181 -14.500 1.00 57.84 83 LEU A CA 1
ATOM 620 C C . LEU A 1 83 ? 11.334 4.123 -15.389 1.00 57.84 83 LEU A C 1
ATOM 622 O O . LEU A 1 83 ? 12.365 4.690 -15.052 1.00 57.84 83 LEU A O 1
ATOM 626 N N . SER A 1 84 ? 11.268 3.317 -16.447 1.00 51.97 84 SER A N 1
ATOM 627 C CA . SER A 1 84 ? 12.335 3.251 -17.437 1.00 51.97 84 SER A CA 1
ATOM 628 C C . SER A 1 84 ? 12.233 4.543 -18.238 1.00 51.97 84 SER A C 1
ATOM 630 O O . SER A 1 84 ? 11.240 4.722 -18.944 1.00 51.97 84 SER A O 1
ATOM 632 N N . ASP A 1 85 ? 13.185 5.451 -18.020 1.00 52.56 85 ASP A N 1
ATOM 633 C CA . ASP A 1 85 ? 13.441 6.612 -18.884 1.00 52.56 85 ASP A CA 1
ATOM 634 C C . ASP A 1 85 ? 13.673 6.166 -20.339 1.00 52.56 85 ASP A C 1
ATOM 636 O O . ASP A 1 85 ? 14.406 5.163 -20.541 1.00 52.56 85 ASP A O 1
#